Protein AF-B3T4S8-F1 (afdb_monomer_lite)

Secondary structure (DSSP, 8-state):
--TTT--TT-EEEETTEEEEEEEEEEE-TTS-EEEEETTEEEEE-GGGEEE---

Structure (mmCIF, N/CA/C/O backbone):
data_AF-B3T4S8-F1
#
_entry.id   AF-B3T4S8-F1
#
loop_
_atom_site.group_PDB
_atom_site.id
_atom_site.type_symbol
_atom_site.label_atom_id
_atom_site.label_alt_id
_atom_site.label_comp_id
_atom_site.label_asym_id
_atom_site.label_entity_id
_atom_site.label_seq_id
_atom_site.pdbx_PDB_ins_code
_atom_site.Cartn_x
_atom_site.Cartn_y
_atom_site.Cartn_z
_atom_site.occupancy
_atom_site.B_iso_or_equiv
_atom_site.auth_seq_id
_atom_site.auth_comp_id
_atom_site.auth_asym_id
_atom_site.auth_atom_id
_atom_site.pdbx_PDB_model_num
ATOM 1 N N . MET A 1 1 ? 7.661 9.814 -3.943 1.00 58.72 1 MET A N 1
ATOM 2 C CA . MET A 1 1 ? 6.310 10.347 -3.689 1.00 58.72 1 MET A CA 1
ATOM 3 C C . MET A 1 1 ? 6.290 10.731 -2.223 1.00 58.72 1 MET A C 1
ATOM 5 O O . MET A 1 1 ? 6.736 9.922 -1.419 1.00 58.72 1 MET A O 1
ATOM 9 N N . THR A 1 2 ? 5.925 11.9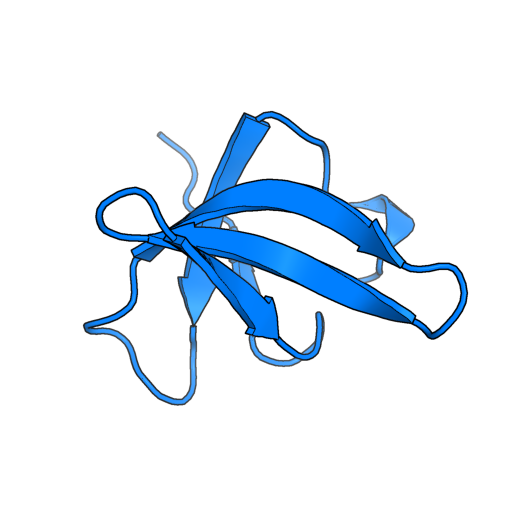54 -1.854 1.00 61.88 2 THR A N 1
ATOM 10 C CA . THR A 1 2 ? 5.851 12.315 -0.428 1.00 61.88 2 THR A CA 1
ATOM 11 C C . THR A 1 2 ? 4.502 11.871 0.142 1.00 61.88 2 THR A C 1
ATOM 13 O O . THR A 1 2 ? 3.512 11.761 -0.578 1.00 61.88 2 THR A O 1
ATOM 16 N N . LEU A 1 3 ? 4.430 11.617 1.454 1.00 64.94 3 LEU A N 1
ATOM 17 C CA . LEU A 1 3 ? 3.164 11.305 2.144 1.00 64.94 3 LEU A CA 1
ATOM 18 C C . LEU A 1 3 ? 2.082 12.377 1.942 1.00 64.94 3 LEU A C 1
ATOM 20 O O . LEU A 1 3 ? 0.900 12.087 2.102 1.00 64.94 3 LEU A O 1
ATOM 24 N N . GLU A 1 4 ? 2.490 13.599 1.600 1.00 65.19 4 GLU A N 1
ATOM 25 C CA . GLU A 1 4 ? 1.618 14.743 1.336 1.00 65.19 4 GLU A CA 1
ATOM 26 C C . GLU A 1 4 ? 0.862 14.618 0.001 1.00 65.19 4 GLU A C 1
ATOM 28 O O . GLU A 1 4 ? -0.223 15.178 -0.134 1.00 65.19 4 GLU A O 1
ATOM 33 N N . GLU A 1 5 ? 1.383 13.845 -0.959 1.00 68.00 5 GLU A N 1
ATOM 34 C CA . GLU A 1 5 ? 0.735 13.582 -2.254 1.00 68.00 5 GLU A CA 1
ATOM 35 C C . GLU A 1 5 ? -0.307 12.450 -2.169 1.00 68.00 5 GLU A C 1
ATOM 37 O O . GLU A 1 5 ? -1.184 12.338 -3.031 1.00 68.00 5 GLU A O 1
ATOM 42 N N . ILE A 1 6 ? -0.225 11.620 -1.119 1.00 71.88 6 ILE A N 1
ATOM 43 C CA . ILE A 1 6 ? -1.095 10.462 -0.906 1.00 71.88 6 ILE A CA 1
ATOM 44 C C . ILE A 1 6 ? -2.370 10.892 -0.167 1.00 71.88 6 ILE A C 1
ATOM 46 O O . ILE A 1 6 ? -2.420 11.028 1.058 1.00 71.88 6 ILE A O 1
ATOM 50 N N . VAL A 1 7 ? -3.444 11.072 -0.930 1.00 77.12 7 VAL A N 1
ATOM 51 C CA . VAL A 1 7 ? -4.750 11.548 -0.465 1.00 77.12 7 VAL A CA 1
ATOM 52 C C . VAL A 1 7 ? -5.687 10.371 -0.183 1.00 77.12 7 VAL A C 1
ATOM 54 O O . VAL A 1 7 ? -5.755 9.393 -0.931 1.00 77.12 7 VAL A O 1
ATOM 57 N N . ARG A 1 8 ? -6.482 10.471 0.892 1.00 83.19 8 ARG A N 1
ATOM 58 C CA . ARG A 1 8 ? -7.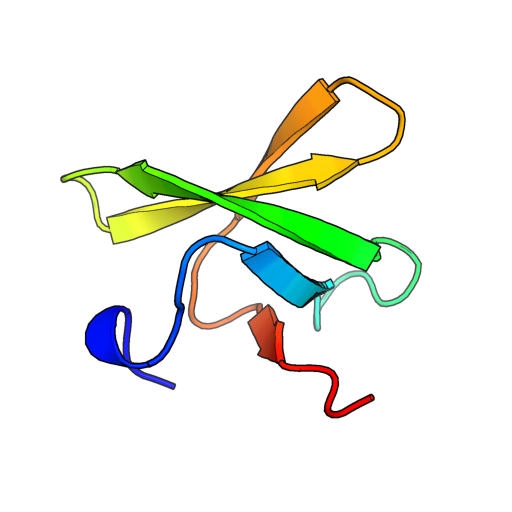564 9.509 1.165 1.00 83.19 8 ARG A CA 1
ATOM 59 C C . ARG A 1 8 ? -8.476 9.371 -0.054 1.00 83.19 8 ARG A C 1
ATOM 61 O O . ARG A 1 8 ? -8.958 10.361 -0.589 1.00 83.19 8 ARG A O 1
ATOM 68 N N . GLY A 1 9 ? -8.764 8.135 -0.437 1.00 85.19 9 GLY A N 1
ATOM 69 C CA . GLY A 1 9 ? -9.605 7.819 -1.585 1.00 85.19 9 GLY A CA 1
ATOM 70 C C . GLY A 1 9 ? -8.836 7.505 -2.868 1.00 85.19 9 GLY A C 1
ATOM 71 O O . GLY A 1 9 ? -9.432 6.885 -3.747 1.00 85.19 9 GLY A O 1
ATOM 72 N N . GLN A 1 10 ? -7.543 7.838 -2.962 1.00 90.44 10 GLN A N 1
ATOM 73 C CA . GLN A 1 10 ? -6.716 7.452 -4.108 1.00 90.44 10 GLN A CA 1
ATOM 74 C C . GLN A 1 10 ? -6.568 5.934 -4.203 1.00 90.44 10 GLN A C 1
ATOM 76 O O . GLN A 1 10 ? -6.455 5.238 -3.187 1.00 90.44 10 GLN A O 1
ATOM 81 N N . LEU A 1 11 ? -6.560 5.435 -5.436 1.00 93.25 11 LEU A N 1
ATOM 82 C CA . LEU A 1 11 ? -6.215 4.056 -5.738 1.00 93.25 11 LEU A CA 1
ATOM 83 C C . LEU A 1 11 ? -4.696 3.961 -5.880 1.00 93.25 11 LEU A C 1
ATOM 85 O O . LEU A 1 11 ? -4.088 4.721 -6.630 1.00 93.25 11 LEU A O 1
ATOM 89 N N . VAL A 1 12 ? -4.087 3.040 -5.146 1.00 93.75 12 VAL A N 1
ATOM 90 C CA . VAL A 1 12 ? -2.638 2.831 -5.148 1.00 93.75 12 VAL A CA 1
ATOM 91 C C . VAL A 1 12 ? -2.316 1.357 -5.345 1.00 93.75 12 VAL A C 1
ATOM 93 O O . VAL A 1 12 ? -3.095 0.475 -4.966 1.00 93.75 12 VAL A O 1
ATOM 96 N N . ARG A 1 13 ? -1.145 1.095 -5.916 1.00 95.19 13 ARG A N 1
ATOM 97 C CA . ARG A 1 13 ? -0.549 -0.231 -6.065 1.00 95.19 13 ARG A CA 1
ATOM 98 C C . ARG A 1 13 ? 0.720 -0.319 -5.229 1.00 95.19 13 ARG A C 1
ATOM 100 O O . ARG A 1 13 ? 1.473 0.647 -5.159 1.00 95.19 13 ARG A O 1
ATOM 107 N N . VAL A 1 14 ? 0.959 -1.477 -4.620 1.00 95.00 14 VAL A N 1
ATOM 108 C CA . VAL A 1 14 ? 2.221 -1.752 -3.923 1.00 95.00 14 VAL A CA 1
ATOM 109 C C . VAL A 1 14 ? 3.282 -2.151 -4.948 1.00 95.00 14 VAL A C 1
ATOM 111 O O . VAL A 1 14 ? 3.089 -3.120 -5.680 1.00 95.00 14 VAL A O 1
ATOM 114 N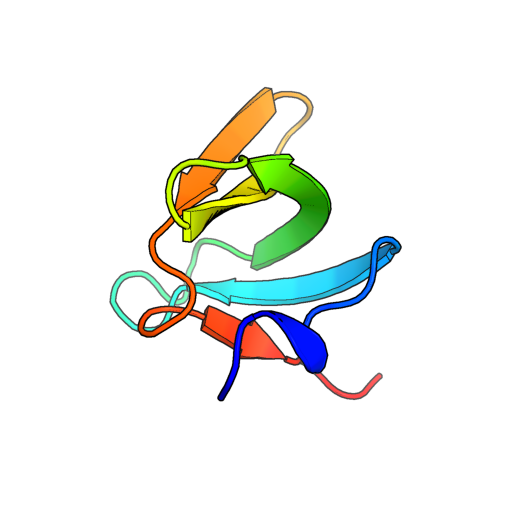 N . VAL A 1 15 ? 4.395 -1.423 -5.021 1.00 94.38 15 VAL A N 1
ATOM 115 C CA . VAL A 1 15 ? 5.433 -1.625 -6.049 1.00 94.38 15 VAL A CA 1
ATOM 116 C C . VAL A 1 15 ? 6.110 -2.985 -5.878 1.00 94.38 15 VAL A C 1
ATOM 118 O O . VAL A 1 15 ? 6.249 -3.735 -6.843 1.00 94.38 15 VAL A O 1
ATOM 121 N N . SER A 1 16 ? 6.461 -3.352 -4.643 1.00 94.94 16 SER A N 1
ATOM 122 C CA . SER A 1 16 ? 7.060 -4.651 -4.317 1.00 94.94 16 SER A CA 1
ATOM 123 C C . SER A 1 16 ? 6.111 -5.843 -4.495 1.00 94.94 16 SER A C 1
ATOM 125 O O . SER A 1 16 ? 6.569 -6.986 -4.566 1.00 94.94 16 SER A O 1
ATOM 127 N N . ARG A 1 17 ? 4.794 -5.592 -4.551 1.00 94.81 17 ARG A N 1
ATOM 128 C CA . ARG A 1 17 ? 3.726 -6.598 -4.677 1.00 94.81 17 ARG A CA 1
ATOM 129 C C . ARG A 1 17 ? 2.597 -6.079 -5.574 1.00 94.81 17 ARG A C 1
ATOM 131 O O . ARG A 1 17 ? 1.543 -5.692 -5.058 1.00 94.81 17 ARG A O 1
ATOM 138 N N . PRO A 1 18 ? 2.801 -6.049 -6.904 1.00 93.06 18 PRO A N 1
ATOM 139 C CA . PRO A 1 18 ? 1.871 -5.430 -7.850 1.00 93.06 18 PRO A CA 1
ATOM 140 C C . PRO A 1 18 ? 0.454 -6.017 -7.835 1.00 93.06 18 PRO A C 1
ATOM 142 O O . PRO A 1 18 ? -0.484 -5.363 -8.286 1.00 93.06 18 PRO A O 1
ATOM 145 N N . GLU A 1 19 ? 0.283 -7.235 -7.314 1.00 93.62 19 GLU A N 1
ATOM 146 C CA . GLU A 1 19 ? -1.011 -7.880 -7.090 1.00 93.62 19 GLU A CA 1
ATOM 147 C C . GLU A 1 19 ? -1.842 -7.218 -5.977 1.00 93.62 19 GLU A C 1
ATOM 149 O O . GLU A 1 19 ? -3.048 -7.449 -5.873 1.00 93.62 19 GLU A O 1
ATOM 154 N N . ILE A 1 20 ? -1.214 -6.393 -5.136 1.00 94.19 20 ILE A N 1
ATOM 155 C CA . ILE A 1 20 ? -1.872 -5.650 -4.067 1.00 94.19 20 ILE A CA 1
ATOM 156 C C . ILE A 1 20 ? -2.221 -4.256 -4.581 1.00 94.19 20 ILE A C 1
ATOM 158 O O . ILE A 1 20 ? -1.385 -3.352 -4.637 1.00 94.19 20 ILE A O 1
ATOM 162 N N . VAL A 1 21 ? -3.502 -4.079 -4.887 1.00 94.69 21 VAL A N 1
ATOM 163 C CA . VAL A 1 21 ? -4.106 -2.788 -5.218 1.00 94.69 21 VAL A CA 1
ATOM 164 C C . VAL A 1 21 ? -5.151 -2.463 -4.162 1.00 94.69 21 VAL A C 1
ATOM 166 O O . VAL A 1 21 ? -5.931 -3.327 -3.754 1.00 94.69 21 VAL A O 1
ATOM 169 N N . GLY A 1 22 ? -5.160 -1.223 -3.689 1.00 94.88 22 GLY A N 1
ATOM 170 C CA . GLY A 1 22 ? -6.065 -0.808 -2.631 1.00 94.88 22 GLY A CA 1
ATOM 171 C C . GLY A 1 22 ? -6.340 0.681 -2.641 1.00 94.88 22 GLY A C 1
ATOM 172 O O . GLY A 1 22 ? -5.648 1.467 -3.284 1.00 94.88 22 GLY A O 1
ATOM 173 N N . GLN A 1 23 ? -7.374 1.071 -1.905 1.00 95.00 23 GLN A N 1
ATOM 174 C CA . GLN A 1 23 ? -7.729 2.475 -1.748 1.00 95.00 23 GLN A CA 1
ATOM 175 C C . GLN A 1 23 ? -7.133 3.030 -0.458 1.00 95.00 23 GLN A C 1
ATOM 177 O O . GLN A 1 23 ? -7.317 2.440 0.610 1.00 95.00 23 GLN A O 1
ATOM 182 N N . VAL A 1 24 ? -6.481 4.186 -0.523 1.00 93.06 24 VAL A N 1
ATOM 183 C CA . VAL A 1 24 ? -5.944 4.877 0.654 1.00 93.06 24 VAL A CA 1
ATOM 184 C C . VAL A 1 24 ? -7.087 5.253 1.595 1.00 93.06 24 VAL A C 1
ATOM 186 O O . VAL A 1 24 ? -8.027 5.951 1.211 1.00 93.06 24 VAL A O 1
ATOM 189 N N . ARG A 1 25 ? -7.011 4.817 2.854 1.00 93.19 25 ARG A N 1
ATOM 190 C CA . ARG A 1 25 ? -8.007 5.148 3.889 1.00 93.19 25 ARG A CA 1
ATOM 191 C C . ARG A 1 25 ? -7.438 5.979 5.019 1.00 93.19 25 ARG A C 1
ATOM 193 O O . ARG A 1 25 ? -8.150 6.823 5.563 1.00 93.19 25 ARG A O 1
ATOM 200 N N . GLN A 1 26 ? -6.176 5.764 5.367 1.00 89.56 26 GLN A N 1
ATOM 20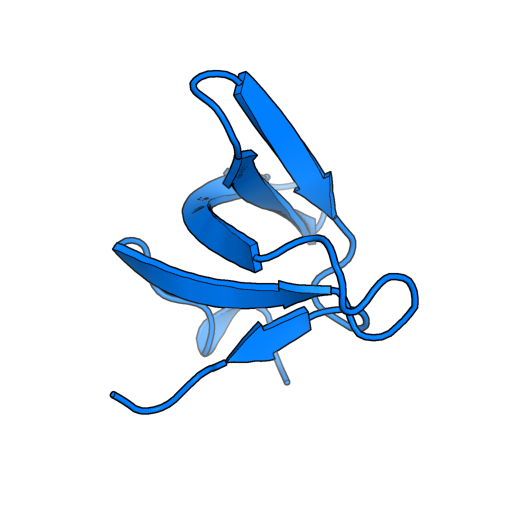1 C CA . GLN A 1 26 ? -5.555 6.426 6.503 1.00 89.56 26 GLN A CA 1
ATOM 202 C C . GLN A 1 26 ? -4.068 6.645 6.254 1.00 89.56 26 GLN A C 1
ATOM 204 O O . GLN A 1 26 ? -3.411 5.814 5.644 1.00 89.56 26 GLN A O 1
ATOM 209 N N . VAL A 1 27 ? -3.534 7.737 6.787 1.00 85.94 27 VAL A N 1
ATOM 210 C CA . VAL A 1 27 ? -2.094 7.940 6.941 1.00 85.94 27 VAL A CA 1
ATOM 211 C C . VAL A 1 27 ? -1.813 7.943 8.438 1.00 85.94 27 VAL A C 1
ATOM 213 O O . VAL A 1 27 ? -2.516 8.607 9.203 1.00 85.94 27 VAL A O 1
ATOM 216 N N . SER A 1 28 ? -0.861 7.128 8.881 1.00 82.75 28 SER A N 1
ATOM 217 C CA . SER A 1 28 ? -0.454 7.091 10.285 1.00 82.75 28 SER A CA 1
ATOM 218 C C . SER A 1 28 ? 0.530 8.221 10.579 1.00 82.75 28 SER A C 1
ATOM 220 O O . SER A 1 28 ? 1.384 8.533 9.754 1.00 82.75 28 SER A O 1
ATOM 222 N N . GLY A 1 29 ? 0.505 8.762 11.801 1.00 73.69 29 GLY A N 1
ATOM 223 C CA . GLY A 1 29 ? 1.521 9.722 12.266 1.00 73.69 29 GLY A CA 1
ATOM 224 C C . GLY A 1 29 ? 2.941 9.142 12.375 1.00 73.69 29 GLY A C 1
ATOM 225 O O . GLY A 1 29 ? 3.861 9.854 12.754 1.00 73.69 29 GLY A O 1
ATOM 226 N N . LYS A 1 30 ? 3.121 7.851 12.061 1.00 78.19 30 LYS A N 1
ATOM 227 C CA . LYS A 1 30 ? 4.412 7.149 11.995 1.00 78.19 30 LYS A CA 1
ATOM 228 C C . LYS A 1 30 ? 4.947 7.016 10.563 1.00 78.19 30 LYS A C 1
ATOM 230 O O . LYS A 1 30 ? 5.940 6.332 10.361 1.00 78.19 30 LYS A O 1
ATOM 235 N N . GLY A 1 31 ? 4.270 7.613 9.580 1.00 82.19 31 GLY A N 1
ATOM 236 C CA . GLY A 1 31 ? 4.719 7.636 8.189 1.00 82.19 31 GLY A CA 1
ATOM 237 C C . GLY A 1 31 ? 4.271 6.457 7.323 1.00 82.19 31 GLY A C 1
ATOM 238 O O . GLY A 1 31 ? 4.631 6.413 6.160 1.00 82.19 31 GLY A O 1
ATOM 239 N N . ASN A 1 32 ? 3.460 5.524 7.835 1.00 89.56 32 ASN A N 1
ATOM 240 C CA . ASN A 1 32 ? 2.870 4.452 7.019 1.00 89.56 32 ASN A CA 1
ATOM 241 C C . ASN A 1 32 ? 1.488 4.837 6.484 1.00 89.56 32 ASN A C 1
ATOM 243 O O . ASN A 1 32 ? 0.719 5.516 7.175 1.00 89.56 32 ASN A O 1
ATOM 247 N N . VAL A 1 33 ? 1.136 4.302 5.316 1.00 92.88 33 VAL A N 1
ATOM 248 C CA . VAL A 1 33 ? -0.166 4.472 4.663 1.00 92.88 33 VAL A CA 1
ATOM 249 C C . VAL A 1 33 ? -1.003 3.205 4.831 1.00 92.88 33 VAL A C 1
ATOM 251 O O . VAL A 1 33 ? -0.565 2.100 4.527 1.00 92.88 33 VAL A O 1
ATOM 254 N N . GLY A 1 34 ? -2.222 3.365 5.334 1.00 94.81 34 GLY A N 1
ATOM 255 C CA . GLY A 1 34 ? -3.233 2.323 5.436 1.00 94.81 34 GLY A CA 1
ATOM 256 C C . GLY A 1 34 ? -4.093 2.278 4.174 1.00 94.81 34 GLY A C 1
ATOM 257 O O . GLY A 1 34 ? -4.864 3.209 3.914 1.00 94.81 34 GLY A O 1
ATOM 258 N N . ILE A 1 35 ? -3.998 1.182 3.423 1.00 95.44 35 ILE A N 1
ATOM 259 C CA . ILE A 1 35 ? -4.796 0.914 2.221 1.00 95.44 35 ILE A CA 1
ATOM 260 C C . ILE A 1 35 ? -5.839 -0.171 2.500 1.00 95.44 35 ILE A C 1
ATOM 262 O O . ILE A 1 35 ? -5.577 -1.127 3.226 1.00 95.44 35 ILE A O 1
ATOM 266 N N . MET A 1 36 ? -7.034 -0.028 1.933 1.00 96.00 36 MET A N 1
ATOM 267 C CA . MET A 1 36 ? -8.093 -1.035 2.002 1.00 96.00 36 MET A CA 1
ATOM 268 C C . MET A 1 36 ? -7.903 -2.060 0.886 1.00 96.00 36 MET A C 1
ATOM 270 O O . MET A 1 36 ? -7.955 -1.696 -0.288 1.00 96.00 36 MET A O 1
ATOM 274 N N . VAL A 1 37 ? -7.727 -3.327 1.254 1.00 94.50 37 VAL A N 1
ATOM 275 C CA . VAL A 1 37 ? -7.564 -4.459 0.333 1.00 94.50 37 VAL A CA 1
ATOM 276 C C . VAL A 1 37 ? -8.481 -5.580 0.808 1.00 94.50 37 VAL A C 1
ATOM 278 O O . VAL A 1 37 ? -8.351 -6.039 1.942 1.00 94.50 37 VAL A O 1
ATOM 281 N N . ASN A 1 38 ? -9.421 -6.016 -0.034 1.00 92.38 38 A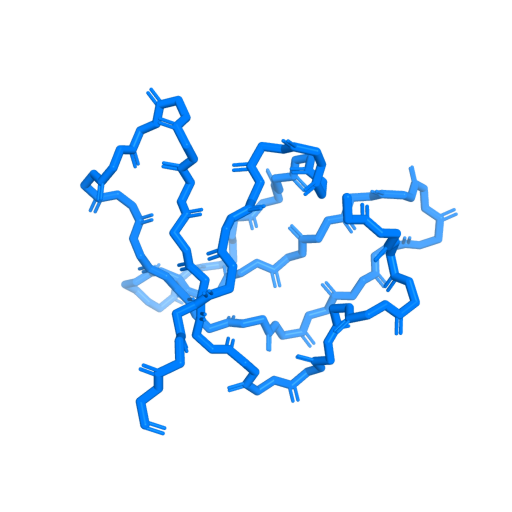SN A N 1
ATOM 282 C CA . ASN A 1 38 ? -10.372 -7.095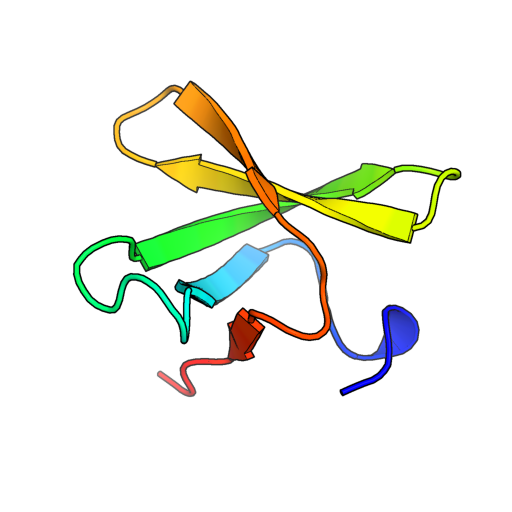 0.280 1.00 92.38 38 ASN A CA 1
ATOM 283 C C . ASN A 1 38 ? -11.074 -6.926 1.648 1.00 92.38 38 ASN A C 1
ATOM 285 O O . ASN A 1 38 ? -11.201 -7.874 2.418 1.00 92.38 38 ASN A O 1
ATOM 289 N N . GLY A 1 39 ? -11.479 -5.696 1.985 1.00 92.81 39 GLY A N 1
ATOM 290 C CA . GLY A 1 39 ? -12.170 -5.374 3.242 1.00 92.81 39 GLY A CA 1
ATOM 291 C C . GLY A 1 39 ? -11.278 -5.275 4.487 1.00 92.81 39 GLY A C 1
ATOM 292 O O . GLY A 1 39 ? -11.793 -5.033 5.574 1.00 92.81 39 GLY A O 1
ATOM 293 N N . SER A 1 40 ? -9.958 -5.428 4.351 1.00 94.50 40 SER A N 1
ATOM 294 C CA . SER A 1 40 ? -8.992 -5.288 5.449 1.00 94.50 40 SER A CA 1
ATOM 295 C C . SER A 1 40 ? -8.006 -4.147 5.197 1.00 94.50 40 SER A C 1
ATOM 297 O O . SER A 1 40 ? -7.585 -3.915 4.063 1.00 94.50 40 SER A O 1
ATOM 299 N N . ILE A 1 41 ? -7.592 -3.450 6.260 1.00 93.94 41 ILE A N 1
ATOM 300 C CA . ILE A 1 41 ? -6.547 -2.422 6.171 1.00 93.94 41 ILE A CA 1
ATOM 301 C C . ILE A 1 41 ? -5.172 -3.090 6.178 1.00 93.94 41 ILE A C 1
ATOM 303 O O . ILE A 1 41 ? -4.853 -3.865 7.080 1.00 93.94 41 ILE A O 1
ATOM 307 N N . ARG A 1 42 ? -4.334 -2.738 5.202 1.00 94.12 42 ARG A N 1
ATOM 308 C CA . ARG A 1 42 ? -2.904 -3.059 5.176 1.00 94.12 42 ARG A CA 1
ATOM 309 C C . ARG A 1 42 ? -2.084 -1.789 5.317 1.00 94.12 42 ARG A C 1
ATOM 311 O O . ARG A 1 42 ? -2.343 -0.811 4.625 1.00 94.12 42 ARG A O 1
ATOM 318 N N . TRP A 1 43 ? -1.094 -1.824 6.201 1.00 93.75 43 TRP A N 1
ATOM 319 C CA . TRP A 1 43 ? -0.136 -0.738 6.379 1.00 93.75 43 TRP A CA 1
ATOM 320 C C . TRP A 1 43 ? 1.065 -0.966 5.474 1.00 93.75 43 TRP A C 1
ATOM 322 O O . TRP A 1 43 ? 1.691 -2.022 5.538 1.00 93.75 43 TRP A O 1
ATOM 332 N N . VAL A 1 44 ? 1.363 0.018 4.636 1.00 93.44 44 VAL A N 1
ATOM 333 C CA . VAL A 1 44 ? 2.420 -0.038 3.628 1.00 93.44 44 VAL A CA 1
ATOM 334 C C . VAL A 1 44 ? 3.280 1.216 3.755 1.00 93.44 44 VAL A C 1
ATOM 336 O O . VAL A 1 44 ? 2.789 2.280 4.146 1.00 93.44 44 VAL A O 1
ATOM 339 N N . ASN A 1 45 ? 4.572 1.079 3.462 1.00 92.25 45 ASN A N 1
ATOM 340 C CA . ASN A 1 45 ? 5.460 2.227 3.358 1.00 92.25 45 ASN A CA 1
ATOM 341 C C . ASN A 1 45 ? 5.025 3.078 2.142 1.00 92.25 45 ASN A C 1
ATOM 343 O O . ASN A 1 45 ? 4.847 2.507 1.067 1.00 92.25 45 ASN A O 1
ATOM 347 N N . PRO A 1 46 ? 4.836 4.401 2.278 1.00 90.75 46 PRO A N 1
ATOM 348 C CA . PRO A 1 46 ? 4.528 5.293 1.156 1.00 90.75 46 PRO A CA 1
ATOM 349 C C . PRO A 1 46 ? 5.514 5.195 -0.014 1.00 90.75 46 PRO A C 1
ATOM 351 O O . PRO A 1 46 ? 5.088 5.322 -1.156 1.00 90.75 46 PRO A O 1
ATOM 354 N N . ASP A 1 47 ? 6.797 4.929 0.245 1.00 90.94 47 ASP A N 1
ATOM 355 C CA . ASP A 1 47 ? 7.816 4.797 -0.806 1.00 90.94 47 ASP A CA 1
ATOM 356 C C . ASP A 1 47 ? 7.620 3.537 -1.667 1.00 90.94 47 ASP A C 1
ATOM 358 O O . ASP A 1 47 ? 8.145 3.449 -2.774 1.00 90.94 47 ASP A O 1
ATOM 362 N N . ASP A 1 48 ? 6.848 2.568 -1.168 1.00 92.88 48 ASP A N 1
ATOM 363 C CA . ASP A 1 48 ? 6.474 1.337 -1.869 1.00 92.88 48 ASP A CA 1
ATOM 364 C C . ASP A 1 48 ? 5.078 1.447 -2.511 1.00 92.88 48 ASP A C 1
ATOM 366 O O . ASP A 1 48 ? 4.465 0.436 -2.853 1.00 92.88 48 ASP A O 1
ATOM 370 N N . LEU A 1 49 ? 4.537 2.664 -2.644 1.00 92.50 49 LEU A N 1
ATOM 371 C CA . LEU A 1 49 ? 3.240 2.922 -3.265 1.00 92.50 49 LEU A CA 1
ATOM 372 C C . LEU A 1 49 ? 3.374 3.713 -4.565 1.00 92.50 49 LEU A C 1
ATOM 374 O O . LEU A 1 49 ? 4.104 4.695 -4.668 1.00 92.50 49 LEU A O 1
ATOM 378 N N . GLU A 1 50 ? 2.574 3.308 -5.543 1.00 93.00 50 GLU A N 1
ATOM 379 C CA . GLU A 1 50 ? 2.385 4.002 -6.809 1.00 93.00 50 GLU A CA 1
ATOM 380 C C . GLU A 1 50 ? 0.909 4.382 -6.953 1.00 93.00 50 GLU A C 1
ATOM 382 O O . GLU A 1 50 ? 0.026 3.522 -6.869 1.00 93.00 50 GLU A O 1
ATOM 387 N N . VAL A 1 51 ? 0.627 5.672 -7.149 1.00 91.38 51 VAL A N 1
ATOM 388 C CA . VAL A 1 51 ? -0.736 6.168 -7.385 1.00 91.38 51 VAL A CA 1
ATOM 389 C C . VAL A 1 51 ? -1.177 5.788 -8.791 1.00 91.38 51 VAL A C 1
ATOM 391 O O . VAL A 1 51 ? -0.523 6.117 -9.779 1.00 91.38 51 VAL A O 1
ATOM 394 N N . LEU A 1 52 ? -2.320 5.113 -8.880 1.00 89.62 52 LEU A N 1
ATOM 395 C CA . LEU A 1 52 ? -2.953 4.790 -10.147 1.00 89.62 52 LEU A CA 1
ATOM 396 C C . LEU A 1 52 ? -3.855 5.960 -10.545 1.00 89.62 52 LEU A C 1
ATOM 398 O O . LEU A 1 52 ? -4.843 6.253 -9.873 1.00 89.62 52 LEU A O 1
ATOM 402 N N . HIS A 1 53 ? -3.502 6.632 -11.637 1.00 77.12 53 HIS A N 1
ATOM 403 C CA . HIS A 1 53 ? -4.362 7.631 -12.261 1.00 77.12 53 HIS A CA 1
ATOM 404 C C . HIS A 1 53 ? -5.444 6.890 -13.052 1.00 77.12 53 HIS A C 1
ATOM 406 O O . HIS A 1 53 ? -5.140 6.226 -14.044 1.00 77.12 53 HIS A O 1
ATOM 412 N N . VAL A 1 54 ? -6.685 6.972 -12.575 1.00 62.34 54 VAL A N 1
ATOM 413 C CA . VAL A 1 54 ? -7.895 6.479 -13.249 1.00 62.34 54 VAL A CA 1
ATOM 414 C C . VAL A 1 54 ? -8.795 7.637 -13.634 1.00 62.34 54 VAL A C 1
ATOM 416 O O . VAL A 1 54 ? -8.811 8.637 -12.880 1.00 62.34 54 VAL A O 1
#

pLDDT: mean 87.46, std 10.27, range [58.72, 96.0]

Radius of gyration: 9.68 Å; chains: 1; bounding box: 20×23×26 Å

Sequence (54 aa):
MTLEEIVRGQLVRVVSRPEIVGQVRQVSGKGNVGIMVNGSIRWVNPDDLEVLHV

Foldseek 3Di:
DAPVVQDAQFWKAFQVHRVDIFGFHDQDPVQWTWGQGPNDTDTDHPVRIDTDDD

Organism: NCBI:txid455533